Protein AF-A0A7C2D2L5-F1 (afdb_monomer_lite)

Sequence (134 aa):
MIVVDENIARQSVLAGLRWYGGKVVPIKALRPGTVIKDDAIPSLLMAQKHPTFVTTDVSGFWRKVQPHQHFCIVCFPLPDHRLHELPKLLRRLFRAEGFRTKRERMGKVALVTATTVRFYAVHQPSVQELPLAE

Structure (mmCIF, N/CA/C/O backbone):
data_AF-A0A7C2D2L5-F1
#
_entry.id   AF-A0A7C2D2L5-F1
#
loop_
_atom_site.group_PDB
_atom_site.id
_atom_site.type_symbol
_atom_site.label_atom_id
_atom_site.label_alt_id
_atom_site.label_comp_id
_atom_site.label_asym_id
_atom_site.label_entity_id
_atom_site.label_seq_id
_atom_site.pdbx_PDB_ins_code
_atom_site.Cartn_x
_atom_site.Cartn_y
_atom_site.Cartn_z
_atom_site.occupancy
_atom_site.B_iso_or_equiv
_atom_site.auth_seq_id
_atom_site.auth_comp_id
_atom_site.auth_asym_id
_atom_site.auth_atom_id
_atom_site.pdbx_PDB_model_num
ATOM 1 N N . MET A 1 1 ? -5.993 -5.853 -9.529 1.00 95.50 1 MET A N 1
ATOM 2 C CA . MET A 1 1 ? -4.701 -6.524 -9.308 1.00 95.50 1 MET A CA 1
ATOM 3 C C . MET A 1 1 ? -4.038 -5.854 -8.127 1.00 95.50 1 MET A C 1
ATOM 5 O O . MET A 1 1 ? -4.352 -4.693 -7.876 1.00 95.50 1 MET A O 1
ATOM 9 N N . ILE A 1 2 ? -3.170 -6.563 -7.423 1.00 97.69 2 ILE A N 1
ATOM 10 C CA . ILE A 1 2 ? -2.268 -5.969 -6.440 1.00 97.69 2 ILE A CA 1
ATOM 11 C C . ILE A 1 2 ? -0.891 -5.888 -7.092 1.00 97.69 2 ILE A C 1
ATOM 13 O O . ILE A 1 2 ? -0.431 -6.864 -7.686 1.00 97.69 2 ILE A O 1
ATOM 17 N N . VAL A 1 3 ? -0.269 -4.721 -7.007 1.00 96.88 3 VAL A N 1
ATOM 18 C CA . VAL A 1 3 ? 1.120 -4.504 -7.403 1.00 96.88 3 VAL A CA 1
ATOM 19 C C . VAL A 1 3 ? 1.902 -4.299 -6.115 1.00 96.88 3 VAL A C 1
ATOM 21 O O . VAL A 1 3 ? 1.547 -3.420 -5.337 1.00 96.88 3 VAL A O 1
ATOM 24 N N . VAL A 1 4 ? 2.908 -5.122 -5.852 1.00 96.12 4 VAL A N 1
ATOM 25 C CA . VAL A 1 4 ? 3.739 -4.991 -4.651 1.00 96.12 4 VAL A CA 1
ATOM 26 C C . VAL A 1 4 ? 5.058 -4.324 -4.999 1.00 96.12 4 VAL A C 1
ATOM 28 O O . VAL A 1 4 ? 5.664 -4.623 -6.028 1.00 96.12 4 VAL A O 1
ATOM 31 N N . ASP A 1 5 ? 5.490 -3.424 -4.134 1.00 93.38 5 ASP A N 1
ATOM 32 C CA . ASP A 1 5 ? 6.816 -2.829 -4.176 1.00 93.38 5 ASP A CA 1
ATOM 33 C C . ASP A 1 5 ? 7.917 -3.901 -4.058 1.00 93.38 5 ASP A C 1
ATOM 35 O O . ASP A 1 5 ? 7.713 -4.983 -3.495 1.00 93.38 5 ASP A O 1
ATOM 39 N N . GLU A 1 6 ? 9.096 -3.604 -4.593 1.00 86.88 6 GLU A N 1
ATOM 40 C CA . GLU A 1 6 ? 10.268 -4.477 -4.601 1.00 86.88 6 GLU A CA 1
ATOM 41 C C . GLU A 1 6 ? 10.673 -4.886 -3.186 1.00 86.88 6 GLU A C 1
ATOM 43 O O . GLU A 1 6 ? 10.917 -6.066 -2.930 1.00 86.88 6 GLU A O 1
ATOM 48 N N . ASN A 1 7 ? 10.639 -3.933 -2.250 1.00 83.12 7 ASN A N 1
ATOM 49 C CA . ASN A 1 7 ? 11.002 -4.140 -0.846 1.00 83.12 7 ASN A CA 1
ATOM 50 C C . ASN A 1 7 ? 10.071 -5.136 -0.122 1.00 83.12 7 ASN A C 1
ATOM 52 O O . ASN A 1 7 ? 10.435 -5.721 0.901 1.00 83.12 7 ASN A O 1
ATOM 56 N N . ILE A 1 8 ? 8.880 -5.376 -0.682 1.00 88.94 8 ILE A N 1
ATOM 57 C CA . ILE A 1 8 ? 7.826 -6.230 -0.118 1.00 88.94 8 ILE A CA 1
ATOM 58 C C . ILE A 1 8 ? 7.731 -7.579 -0.829 1.00 88.94 8 ILE A C 1
ATOM 60 O O . ILE A 1 8 ? 7.186 -8.527 -0.263 1.00 88.94 8 ILE A O 1
ATOM 64 N N . ALA A 1 9 ? 8.264 -7.701 -2.047 1.00 83.00 9 ALA A N 1
ATOM 65 C CA . ALA A 1 9 ? 8.100 -8.852 -2.937 1.00 83.00 9 ALA A CA 1
ATOM 66 C C . ALA A 1 9 ? 8.834 -10.139 -2.483 1.00 83.00 9 ALA A C 1
ATOM 68 O O . ALA A 1 9 ? 9.281 -10.939 -3.304 1.00 83.00 9 ALA A O 1
ATOM 69 N N . ARG A 1 10 ? 8.945 -10.371 -1.172 1.00 88.00 10 ARG A N 1
ATOM 70 C CA . ARG A 1 10 ? 9.464 -11.591 -0.551 1.00 88.00 10 ARG A CA 1
ATOM 71 C C . ARG A 1 10 ? 8.447 -12.722 -0.692 1.00 88.00 10 ARG A C 1
ATOM 73 O O . ARG A 1 10 ? 7.236 -12.514 -0.580 1.00 88.00 10 ARG A O 1
ATOM 80 N N . GLN A 1 11 ? 8.938 -13.947 -0.862 1.00 86.31 11 GLN A N 1
ATOM 81 C CA . GLN A 1 11 ? 8.093 -15.126 -1.074 1.00 86.31 11 GLN A CA 1
ATOM 82 C C . GLN A 1 11 ? 7.065 -15.344 0.050 1.00 86.31 11 GLN A C 1
ATOM 84 O O . GLN A 1 11 ? 5.927 -15.707 -0.237 1.00 86.31 11 GLN A O 1
ATOM 89 N N . SER A 1 12 ? 7.429 -15.076 1.308 1.00 88.06 12 SER A N 1
ATOM 90 C CA . SER A 1 12 ? 6.528 -15.200 2.463 1.00 88.06 12 SER A CA 1
ATOM 91 C C . SER A 1 12 ? 5.330 -14.248 2.384 1.00 88.06 12 SER A C 1
ATOM 93 O O . SER A 1 12 ? 4.194 -14.661 2.619 1.00 88.06 12 SER A O 1
ATOM 95 N N . VAL A 1 13 ? 5.555 -12.995 1.980 1.00 93.00 13 VAL A N 1
ATOM 96 C CA . VAL A 1 13 ? 4.487 -12.002 1.802 1.00 93.00 13 VAL A CA 1
ATOM 97 C C . VAL A 1 13 ? 3.591 -12.393 0.630 1.00 93.00 13 VAL A C 1
ATOM 99 O O . VAL A 1 13 ? 2.369 -12.424 0.773 1.00 93.00 13 VAL A O 1
ATOM 102 N N . LEU A 1 14 ? 4.183 -12.761 -0.511 1.00 92.94 14 LEU A N 1
ATOM 103 C CA . LEU A 1 14 ? 3.431 -13.201 -1.690 1.00 92.94 14 LEU A CA 1
ATOM 104 C C . LEU A 1 14 ? 2.578 -14.444 -1.401 1.00 92.94 14 LEU A C 1
ATOM 106 O O . LEU A 1 14 ? 1.421 -14.508 -1.817 1.00 92.94 14 LEU A O 1
ATOM 110 N N . ALA A 1 15 ? 3.110 -15.410 -0.648 1.00 92.50 15 ALA A N 1
ATOM 111 C CA . ALA A 1 15 ? 2.361 -16.582 -0.205 1.00 92.50 15 ALA A CA 1
ATOM 112 C C . ALA A 1 15 ? 1.182 -16.194 0.702 1.00 92.50 15 ALA A C 1
ATOM 114 O O . ALA A 1 15 ? 0.075 -16.703 0.521 1.00 92.50 15 ALA A O 1
ATOM 115 N N . GLY A 1 16 ? 1.384 -15.238 1.612 1.00 95.00 16 GLY A N 1
ATOM 116 C CA . GLY A 1 16 ? 0.324 -14.705 2.463 1.00 95.00 16 GLY A CA 1
ATOM 117 C C . GLY A 1 16 ? -0.780 -13.964 1.699 1.00 95.00 16 GLY A C 1
ATOM 118 O O . GLY A 1 16 ? -1.879 -13.826 2.226 1.00 95.00 16 GLY A O 1
ATOM 119 N N . LEU A 1 17 ? -0.535 -13.517 0.461 1.00 96.38 17 LEU A N 1
ATOM 120 C CA . LEU A 1 17 ? -1.512 -12.821 -0.388 1.00 96.38 17 LEU A CA 1
ATOM 121 C C . LEU A 1 17 ? -2.364 -13.754 -1.267 1.00 96.38 17 LEU A C 1
ATOM 123 O O . LEU A 1 17 ? -3.227 -13.271 -1.999 1.00 96.38 17 LEU A O 1
ATOM 127 N N . ARG A 1 18 ? -2.194 -15.082 -1.175 1.00 94.81 18 ARG A N 1
ATOM 128 C CA . ARG A 1 18 ? -2.950 -16.074 -1.974 1.00 94.81 18 ARG A CA 1
ATOM 129 C C . ARG A 1 18 ? -4.467 -16.042 -1.768 1.00 94.81 18 ARG A C 1
ATOM 131 O O . ARG A 1 18 ? -5.202 -16.534 -2.615 1.00 94.81 18 ARG A O 1
ATOM 138 N N . TRP A 1 19 ? -4.948 -15.453 -0.673 1.00 95.94 19 TRP A N 1
ATOM 139 C CA . TRP A 1 19 ? -6.383 -15.242 -0.453 1.00 95.94 19 TRP A CA 1
ATOM 140 C C . TRP A 1 19 ? -7.000 -14.252 -1.454 1.00 95.94 19 TRP A C 1
ATOM 142 O O . TRP A 1 19 ? -8.222 -14.207 -1.596 1.00 95.94 19 TRP A O 1
ATOM 152 N N . TYR A 1 20 ? -6.192 -13.426 -2.125 1.00 96.38 20 TYR A N 1
ATOM 153 C CA . TYR A 1 20 ? -6.681 -12.482 -3.118 1.00 96.38 20 TYR A CA 1
ATOM 154 C C . TYR A 1 20 ? -6.937 -13.203 -4.445 1.00 96.38 20 TYR A C 1
ATOM 156 O O . TYR A 1 20 ? -6.004 -13.574 -5.147 1.00 96.38 20 TYR A O 1
ATOM 164 N N . GLY A 1 21 ? -8.206 -13.337 -4.839 1.00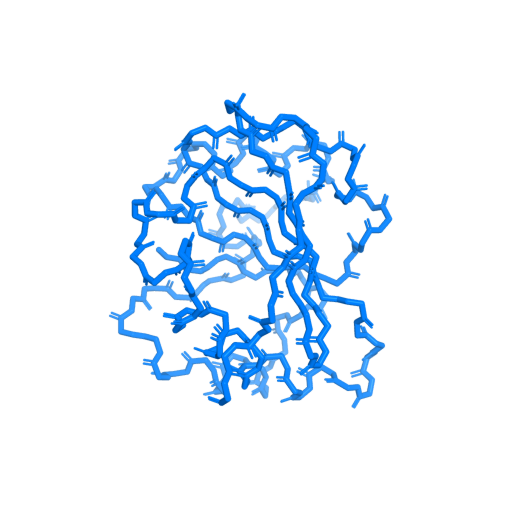 93.25 21 GLY A N 1
ATOM 165 C CA . GLY A 1 21 ? -8.605 -14.010 -6.087 1.00 93.25 21 GLY A CA 1
ATOM 166 C C . GLY A 1 21 ? -8.232 -13.283 -7.391 1.00 93.25 21 GLY A C 1
ATOM 167 O O . GLY A 1 21 ? -8.708 -13.653 -8.458 1.00 93.25 21 GLY A O 1
ATOM 168 N N . GLY A 1 22 ? -7.435 -12.212 -7.333 1.00 93.88 22 GLY A N 1
ATOM 169 C CA . GLY A 1 22 ? -6.933 -11.504 -8.510 1.00 93.88 22 GLY A CA 1
ATOM 170 C C . GLY A 1 22 ? -5.417 -11.620 -8.651 1.00 93.88 22 GLY A C 1
ATOM 171 O O . GLY A 1 22 ? -4.724 -12.135 -7.783 1.00 93.88 22 GLY A O 1
ATOM 172 N N . LYS A 1 23 ? -4.872 -11.068 -9.737 1.00 95.25 23 LYS A N 1
ATOM 173 C CA . LYS A 1 23 ? -3.422 -11.066 -9.972 1.00 95.25 23 LYS A CA 1
ATOM 174 C C . LYS A 1 23 ? -2.676 -10.256 -8.898 1.00 95.25 23 LYS A C 1
ATOM 176 O O . LYS A 1 23 ? -3.049 -9.102 -8.657 1.00 95.25 23 LYS A O 1
ATOM 181 N N . VAL A 1 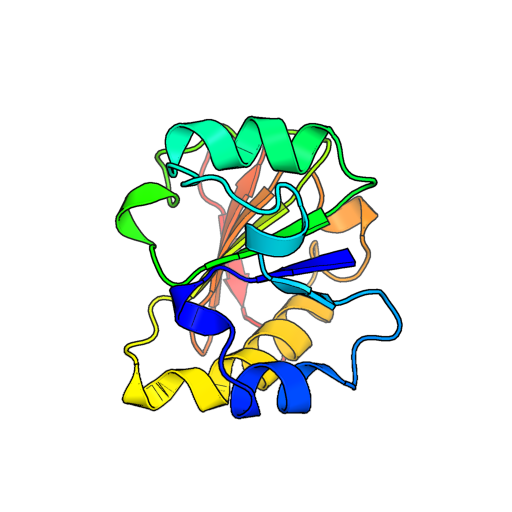24 ? -1.624 -10.839 -8.323 1.00 96.25 24 V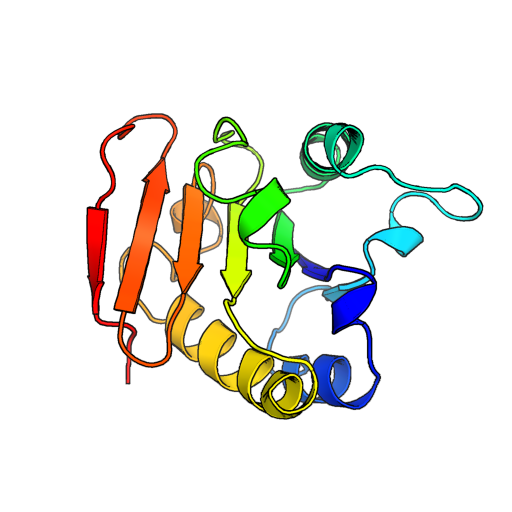AL A N 1
ATOM 182 C CA . VAL A 1 24 ? -0.625 -10.184 -7.460 1.00 96.25 24 VAL A CA 1
ATOM 183 C C . VAL A 1 24 ? 0.718 -10.239 -8.188 1.00 96.25 24 VAL A C 1
ATOM 185 O O . VAL A 1 24 ? 1.134 -11.321 -8.595 1.00 96.25 24 VAL A O 1
ATOM 188 N N . VAL A 1 25 ? 1.368 -9.097 -8.408 1.00 94.19 25 VAL A N 1
ATOM 189 C CA . VAL A 1 25 ? 2.651 -9.012 -9.133 1.00 94.19 25 VAL A CA 1
ATOM 190 C C . VAL A 1 25 ? 3.612 -8.043 -8.456 1.00 94.19 25 VAL A C 1
ATOM 192 O O . VAL A 1 25 ? 3.150 -7.040 -7.917 1.00 94.19 25 VAL A O 1
ATOM 195 N N . PRO A 1 26 ? 4.931 -8.281 -8.511 1.00 93.88 26 PRO A N 1
ATOM 196 C CA . PRO A 1 26 ? 5.908 -7.260 -8.153 1.00 93.88 26 PRO A CA 1
ATOM 197 C C . PRO A 1 26 ? 5.909 -6.119 -9.178 1.00 93.88 26 PRO A C 1
ATOM 199 O O . PRO A 1 26 ? 5.655 -6.347 -10.362 1.00 93.88 26 PRO A O 1
ATOM 202 N N . ILE A 1 27 ? 6.242 -4.903 -8.746 1.00 92.75 27 ILE A N 1
ATOM 203 C CA . ILE A 1 27 ? 6.307 -3.709 -9.604 1.00 92.75 27 ILE A CA 1
ATOM 204 C C . ILE A 1 27 ? 7.270 -3.897 -10.788 1.00 92.75 27 ILE A C 1
ATOM 206 O O . ILE A 1 27 ? 6.924 -3.535 -11.912 1.00 92.75 27 ILE A O 1
ATOM 210 N N . LYS A 1 28 ? 8.399 -4.600 -10.593 1.00 90.81 28 LYS A N 1
ATOM 211 C CA . LYS A 1 28 ? 9.340 -4.982 -11.670 1.00 90.81 28 LYS A CA 1
ATOM 212 C C . LYS A 1 28 ? 8.687 -5.748 -12.818 1.00 90.81 28 LYS A C 1
ATOM 214 O O . LYS A 1 28 ? 9.126 -5.632 -13.957 1.00 90.81 28 LYS A O 1
ATOM 219 N N . ALA A 1 29 ? 7.636 -6.524 -12.546 1.00 90.50 29 ALA A N 1
ATOM 220 C CA . ALA A 1 29 ? 6.946 -7.281 -13.588 1.00 90.50 29 ALA A CA 1
ATOM 221 C C . ALA A 1 29 ? 6.125 -6.385 -14.530 1.00 90.50 29 ALA A C 1
ATOM 223 O O . ALA A 1 29 ? 5.724 -6.850 -15.593 1.00 90.50 29 ALA A O 1
ATOM 224 N N . LEU A 1 30 ? 5.867 -5.121 -14.163 1.00 89.69 30 LEU A N 1
ATOM 225 C CA . LEU A 1 30 ? 5.192 -4.160 -15.041 1.00 89.69 30 LEU A CA 1
ATOM 226 C C . LEU A 1 30 ? 6.138 -3.543 -16.077 1.00 89.69 30 LEU A C 1
ATOM 228 O O . LEU A 1 30 ? 5.674 -3.086 -17.118 1.00 89.69 30 LEU A O 1
ATOM 232 N N . ARG A 1 31 ? 7.451 -3.533 -15.810 1.00 85.75 31 ARG A N 1
ATOM 233 C CA . ARG A 1 31 ? 8.473 -3.043 -16.742 1.00 85.75 31 ARG A CA 1
ATOM 234 C C . ARG A 1 31 ? 9.790 -3.823 -16.576 1.00 85.75 31 ARG A C 1
ATOM 236 O O . ARG A 1 31 ? 10.735 -3.318 -15.962 1.00 85.75 31 ARG A O 1
ATOM 243 N N . PRO A 1 32 ? 9.857 -5.061 -17.101 1.00 82.50 32 PRO A N 1
ATOM 244 C CA . PRO A 1 32 ? 11.027 -5.922 -16.955 1.00 82.50 32 PRO A CA 1
ATOM 245 C C . PRO A 1 32 ? 12.311 -5.271 -17.488 1.00 82.50 32 PRO A C 1
ATOM 247 O O . PRO A 1 32 ? 12.278 -4.558 -18.488 1.00 82.50 32 PRO A O 1
ATOM 250 N N . GLY A 1 33 ? 13.444 -5.533 -16.829 1.00 76.31 33 GLY A N 1
ATOM 251 C CA . GLY A 1 33 ? 14.765 -5.091 -17.296 1.00 76.31 33 GLY A CA 1
ATOM 252 C C . GLY A 1 33 ? 15.060 -3.597 -17.125 1.00 76.31 33 GLY A C 1
ATOM 253 O O . GLY A 1 33 ? 16.001 -3.097 -17.732 1.00 76.31 33 GLY A O 1
ATOM 254 N N . THR A 1 34 ? 14.282 -2.874 -16.313 1.00 80.19 34 THR A N 1
ATOM 255 C CA . THR A 1 34 ? 14.502 -1.442 -16.054 1.00 80.19 34 THR A CA 1
ATOM 256 C C . THR A 1 34 ? 14.496 -1.121 -14.565 1.00 80.19 34 THR A C 1
ATOM 258 O O . THR A 1 34 ? 13.831 -1.798 -13.782 1.00 80.19 34 THR A O 1
ATOM 261 N N . VAL A 1 35 ? 15.226 -0.071 -14.180 1.00 80.19 35 VAL A N 1
ATOM 262 C CA . VAL A 1 35 ? 15.106 0.536 -12.850 1.00 80.19 35 VAL A CA 1
ATOM 263 C C . VAL A 1 35 ? 13.865 1.424 -12.850 1.00 80.19 35 VAL A C 1
ATOM 265 O O . VAL A 1 35 ? 13.759 2.352 -13.656 1.00 80.19 35 VAL A O 1
ATOM 268 N N . ILE A 1 36 ? 12.922 1.129 -11.959 1.00 81.75 36 ILE A N 1
ATOM 269 C CA . ILE A 1 36 ? 11.713 1.926 -11.763 1.00 81.75 36 ILE A CA 1
ATOM 270 C C . ILE A 1 36 ? 11.984 2.861 -10.589 1.00 81.75 36 ILE A C 1
ATOM 272 O O . ILE A 1 36 ? 12.160 2.409 -9.465 1.00 81.75 36 ILE A O 1
ATOM 276 N N . LYS A 1 37 ? 12.054 4.162 -10.866 1.00 84.00 37 LYS A N 1
ATOM 277 C CA . LYS A 1 37 ? 12.099 5.193 -9.828 1.00 84.00 37 LYS A CA 1
ATOM 278 C C . LYS A 1 37 ? 10.687 5.469 -9.306 1.00 84.00 37 LYS A C 1
ATOM 280 O O . LYS A 1 37 ? 9.712 5.276 -10.038 1.00 84.00 37 LYS A O 1
ATOM 285 N N . ASP A 1 38 ? 10.583 5.956 -8.073 1.00 82.06 38 ASP A N 1
ATOM 286 C CA . ASP A 1 38 ? 9.290 6.179 -7.412 1.00 82.06 38 ASP A CA 1
ATOM 287 C C . ASP A 1 38 ? 8.399 7.190 -8.146 1.00 82.06 38 ASP A C 1
ATOM 289 O O . ASP A 1 38 ? 7.183 7.014 -8.225 1.00 82.06 38 ASP A O 1
ATOM 293 N N . ASP A 1 39 ? 9.000 8.205 -8.768 1.00 84.44 39 ASP A N 1
ATOM 294 C CA . ASP A 1 39 ? 8.313 9.211 -9.587 1.00 84.44 39 ASP A CA 1
ATOM 295 C C . ASP A 1 39 ? 7.635 8.616 -10.836 1.00 84.44 39 ASP A C 1
ATOM 297 O O . ASP A 1 39 ? 6.613 9.128 -11.298 1.00 84.44 39 ASP A O 1
ATOM 301 N N . ALA A 1 40 ? 8.147 7.498 -11.357 1.00 88.38 40 ALA A N 1
ATOM 302 C CA . ALA A 1 40 ? 7.579 6.791 -12.500 1.00 88.38 40 ALA A CA 1
ATOM 303 C C . ALA A 1 40 ? 6.450 5.816 -12.117 1.00 88.38 40 ALA A C 1
ATOM 305 O O . ALA A 1 40 ? 5.691 5.382 -12.993 1.00 88.38 40 ALA A O 1
ATOM 306 N N . ILE A 1 41 ? 6.314 5.462 -10.833 1.00 92.31 41 ILE A N 1
ATOM 307 C CA . ILE A 1 41 ? 5.331 4.474 -10.366 1.00 92.31 41 ILE A CA 1
ATOM 308 C C . ILE A 1 41 ? 3.890 4.894 -10.698 1.00 92.31 41 ILE A C 1
ATOM 310 O O . ILE A 1 41 ? 3.185 4.076 -11.296 1.00 92.31 41 ILE A O 1
ATOM 314 N N . PRO A 1 42 ? 3.425 6.130 -10.418 1.00 93.38 42 PRO A N 1
ATOM 315 C CA . PRO A 1 42 ? 2.072 6.555 -10.783 1.00 93.38 42 PRO A CA 1
ATOM 316 C C . PRO A 1 42 ? 1.741 6.322 -12.264 1.00 93.38 42 PRO A C 1
ATOM 318 O O . PRO A 1 42 ? 0.700 5.743 -12.578 1.00 93.38 42 PRO A O 1
ATOM 321 N N . SER A 1 43 ? 2.653 6.675 -13.173 1.00 92.38 43 SER A N 1
ATOM 322 C CA . SER A 1 43 ? 2.480 6.476 -14.618 1.00 92.38 43 SER A CA 1
ATOM 323 C C . SER A 1 43 ? 2.367 5.004 -15.006 1.00 92.38 43 SER A C 1
ATOM 325 O O . SER A 1 43 ? 1.502 4.638 -15.802 1.00 92.38 43 SER A O 1
ATOM 327 N N . LEU A 1 44 ? 3.175 4.132 -14.397 1.00 93.94 44 LEU A N 1
ATOM 328 C CA . LEU A 1 44 ? 3.076 2.686 -14.614 1.00 93.94 44 LEU A CA 1
ATOM 329 C C . LEU A 1 44 ? 1.744 2.119 -14.118 1.00 93.94 44 LEU A C 1
ATOM 331 O O . LEU A 1 44 ? 1.158 1.261 -14.780 1.00 93.94 44 LEU A O 1
ATOM 335 N N . LEU A 1 45 ? 1.250 2.601 -12.976 1.00 95.81 45 LEU A N 1
ATOM 336 C CA . LEU A 1 45 ? -0.031 2.177 -12.416 1.00 95.81 45 LEU A CA 1
ATOM 337 C C . LEU A 1 45 ? -1.213 2.625 -13.284 1.00 95.81 45 LEU A C 1
ATOM 339 O O . LEU A 1 45 ? -2.156 1.852 -13.448 1.00 95.81 45 LEU A O 1
ATOM 343 N N . MET A 1 46 ? -1.162 3.822 -13.878 1.00 95.19 46 MET A N 1
ATOM 344 C CA . MET A 1 46 ? -2.209 4.311 -14.789 1.00 95.19 46 MET A CA 1
ATOM 345 C C . MET A 1 46 ? -2.388 3.431 -16.031 1.00 95.19 46 MET A C 1
ATOM 347 O O . MET A 1 46 ? -3.504 3.325 -16.536 1.00 95.19 46 MET A O 1
ATOM 351 N N . ALA A 1 47 ? -1.319 2.778 -16.494 1.00 94.06 47 ALA A N 1
ATOM 352 C CA . ALA A 1 47 ? -1.365 1.844 -17.618 1.00 94.06 47 ALA A CA 1
ATOM 353 C C . ALA A 1 47 ? -2.012 0.488 -17.265 1.00 94.06 47 ALA A C 1
ATOM 355 O O . ALA A 1 47 ? -2.249 -0.334 -18.149 1.00 94.06 47 ALA A O 1
ATOM 356 N N . GLN A 1 48 ? -2.296 0.226 -15.984 1.00 94.94 48 GLN A N 1
ATOM 357 C CA . GLN A 1 48 ? -2.915 -1.018 -15.530 1.00 94.94 48 GLN A CA 1
ATOM 358 C C . GLN A 1 48 ? -4.410 -0.842 -15.244 1.00 94.94 48 GLN A C 1
ATOM 360 O O . GLN A 1 48 ? -4.885 0.217 -14.839 1.00 94.94 48 GLN A O 1
ATOM 365 N N . LYS A 1 49 ? -5.176 -1.933 -15.358 1.00 93.19 49 LYS A N 1
ATOM 366 C CA . LYS A 1 49 ? -6.617 -1.922 -15.066 1.00 93.19 49 LYS A CA 1
ATOM 367 C C . LYS A 1 49 ? -6.886 -1.937 -13.555 1.00 93.19 49 LYS A C 1
ATOM 369 O O . LYS A 1 49 ? -7.011 -3.008 -12.946 1.00 93.19 49 LYS A O 1
ATOM 374 N N . HIS A 1 50 ? -7.028 -0.747 -12.971 1.00 95.19 50 HIS A N 1
ATOM 375 C CA . HIS A 1 50 ? -7.405 -0.524 -11.570 1.00 95.19 50 HIS A CA 1
ATOM 376 C C . HIS A 1 50 ? -6.491 -1.246 -10.555 1.00 95.19 50 HIS A C 1
ATOM 378 O O . HIS A 1 50 ? -6.965 -2.121 -9.805 1.00 95.19 50 HIS A O 1
ATOM 384 N N . PRO A 1 51 ? -5.168 -0.981 -10.551 1.00 97.75 51 PRO A N 1
ATOM 385 C CA . PRO A 1 51 ? -4.260 -1.599 -9.598 1.00 97.75 51 PRO A CA 1
ATOM 386 C C . PRO A 1 51 ? -4.405 -0.995 -8.196 1.00 97.75 51 PRO A C 1
ATOM 388 O O . PRO A 1 51 ? -4.686 0.188 -8.016 1.00 97.75 51 PRO A O 1
ATOM 391 N N . THR A 1 52 ? -4.152 -1.826 -7.189 1.00 98.50 52 THR A N 1
ATOM 392 C CA . THR A 1 52 ? -3.793 -1.369 -5.844 1.00 98.50 52 THR A CA 1
ATOM 393 C C . THR A 1 52 ? -2.295 -1.601 -5.675 1.00 98.50 52 THR A C 1
ATOM 395 O O . THR A 1 52 ? -1.865 -2.754 -5.656 1.00 98.50 52 THR A O 1
ATOM 398 N N . PHE A 1 53 ? -1.512 -0.528 -5.609 1.00 98.06 53 PHE A N 1
ATOM 399 C CA . PHE A 1 53 ? -0.088 -0.571 -5.302 1.00 98.06 53 PHE A CA 1
ATOM 400 C C . PHE A 1 53 ? 0.120 -0.621 -3.792 1.00 98.06 53 PHE A C 1
ATOM 402 O O . PHE A 1 53 ? -0.560 0.088 -3.052 1.00 98.06 53 PHE A O 1
ATOM 409 N N . VAL A 1 54 ? 1.029 -1.476 -3.342 1.00 98.06 54 VAL A N 1
ATOM 410 C CA . VAL A 1 54 ? 1.320 -1.706 -1.930 1.00 98.06 54 VAL A CA 1
ATOM 411 C C . VAL A 1 54 ? 2.807 -1.488 -1.693 1.00 98.06 54 VAL A C 1
ATOM 413 O O . VAL A 1 54 ? 3.617 -2.163 -2.325 1.00 98.06 54 VAL A O 1
ATOM 416 N N . THR A 1 55 ? 3.145 -0.584 -0.774 1.00 97.06 55 THR A N 1
ATOM 417 C CA . THR A 1 55 ? 4.523 -0.188 -0.441 1.00 97.06 55 THR A CA 1
ATOM 418 C C . THR A 1 55 ? 4.709 0.007 1.070 1.00 97.06 55 THR A C 1
ATOM 420 O O . THR A 1 55 ? 3.740 0.195 1.811 1.00 97.06 55 THR A O 1
ATOM 423 N N . THR A 1 56 ? 5.957 -0.067 1.532 1.00 96.69 56 THR A N 1
ATOM 424 C CA . THR A 1 56 ? 6.386 0.323 2.87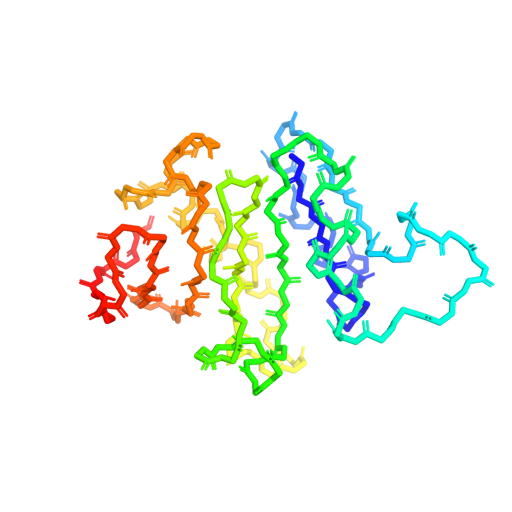7 1.00 96.69 56 THR A CA 1
ATOM 425 C C . THR A 1 56 ? 7.112 1.662 2.879 1.00 96.69 56 THR A C 1
ATOM 427 O O . THR A 1 56 ? 7.359 2.212 3.952 1.00 96.69 56 THR A O 1
ATOM 430 N N . ASP A 1 57 ? 7.390 2.241 1.705 1.00 95.25 57 ASP A N 1
ATOM 431 C CA . ASP A 1 57 ? 7.919 3.593 1.594 1.00 95.25 57 ASP A CA 1
ATOM 432 C C . ASP A 1 57 ? 6.807 4.622 1.827 1.00 95.25 57 ASP A C 1
ATOM 434 O O . ASP A 1 57 ? 6.212 5.222 0.932 1.00 95.25 57 ASP A O 1
ATOM 438 N N . VAL A 1 58 ? 6.505 4.835 3.102 1.00 96.50 58 VAL A N 1
ATOM 439 C CA . VAL A 1 58 ? 5.578 5.885 3.523 1.00 96.50 58 VAL A CA 1
ATOM 440 C C . VAL A 1 58 ? 6.108 7.253 3.098 1.00 96.50 58 VAL A C 1
ATOM 442 O O . VAL A 1 58 ? 5.325 8.115 2.708 1.00 96.50 58 VAL A O 1
ATOM 445 N N . SER A 1 59 ? 7.425 7.452 3.154 1.00 94.88 59 SER A N 1
ATOM 446 C CA . SER A 1 59 ? 8.045 8.754 2.951 1.00 94.88 59 SER A CA 1
ATOM 447 C C . SER A 1 59 ? 7.976 9.219 1.502 1.00 94.88 59 SER A C 1
ATOM 449 O O . SER A 1 59 ? 7.807 10.415 1.287 1.00 94.88 59 SER A O 1
ATOM 451 N N . GLY A 1 60 ? 8.083 8.324 0.519 1.00 94.06 60 GLY A N 1
ATOM 452 C CA . GLY A 1 60 ? 7.984 8.646 -0.905 1.00 94.06 60 GLY A CA 1
ATOM 453 C C . GLY A 1 60 ? 6.551 8.846 -1.390 1.00 94.06 60 GLY A C 1
ATOM 454 O O . GLY A 1 60 ? 6.325 9.623 -2.315 1.00 94.06 60 GLY A O 1
ATOM 455 N N . PHE A 1 61 ? 5.567 8.226 -0.729 1.00 95.81 61 PHE A N 1
ATOM 456 C CA . PHE A 1 61 ? 4.196 8.166 -1.244 1.00 95.81 61 PHE A CA 1
ATOM 457 C C . PHE A 1 61 ? 3.167 8.958 -0.432 1.00 95.81 61 PHE A C 1
ATOM 459 O O . PHE A 1 61 ? 2.350 9.688 -1.006 1.00 95.81 61 PHE A O 1
ATOM 466 N N . TRP A 1 62 ? 3.178 8.842 0.898 1.00 97.62 62 TRP A N 1
ATOM 467 C CA . TRP A 1 62 ? 2.147 9.437 1.748 1.00 97.62 62 TRP A CA 1
ATOM 468 C C . TRP A 1 62 ? 2.249 10.966 1.751 1.00 97.62 62 TRP A C 1
ATOM 470 O O . TRP A 1 62 ? 3.264 11.532 2.148 1.00 97.62 62 TRP A O 1
ATOM 480 N N . ARG A 1 63 ? 1.174 11.640 1.320 1.00 96.06 63 ARG A N 1
ATOM 481 C CA . ARG A 1 63 ? 1.078 13.108 1.160 1.00 96.06 63 ARG A CA 1
ATOM 482 C C . ARG A 1 63 ? 2.057 13.707 0.142 1.00 96.06 63 ARG A C 1
ATOM 484 O O . ARG A 1 63 ? 2.195 14.925 0.098 1.00 96.06 63 ARG A O 1
ATOM 491 N N . LYS A 1 64 ? 2.700 12.878 -0.684 1.00 94.56 64 LYS A N 1
ATOM 492 C CA . LYS A 1 64 ? 3.568 13.316 -1.789 1.00 94.56 64 LYS A CA 1
ATOM 493 C C . LYS A 1 64 ? 2.968 13.026 -3.155 1.00 94.56 64 LYS A C 1
ATOM 495 O O . LYS A 1 64 ? 3.104 13.832 -4.068 1.00 94.56 64 LYS A O 1
ATOM 500 N N . VAL A 1 65 ? 2.277 11.896 -3.291 1.00 93.38 65 VAL A N 1
ATOM 501 C CA . VAL A 1 65 ? 1.657 11.506 -4.559 1.00 93.38 65 VAL A CA 1
ATOM 502 C C . VAL A 1 65 ? 0.253 12.086 -4.660 1.00 93.38 65 VAL A C 1
ATOM 504 O O . VAL A 1 65 ? -0.557 11.938 -3.739 1.00 93.38 65 VAL A O 1
ATOM 507 N N . GLN A 1 66 ? -0.041 12.712 -5.800 1.00 94.81 66 GLN A N 1
ATOM 508 C CA . GLN A 1 66 ? -1.391 13.140 -6.148 1.00 94.81 66 GLN A CA 1
ATOM 509 C C . GLN A 1 66 ? -2.272 11.900 -6.390 1.00 94.81 66 GLN A C 1
ATOM 511 O O . GLN A 1 66 ? -1.881 11.008 -7.150 1.00 94.81 66 GLN A O 1
ATOM 516 N N . PRO A 1 67 ? -3.450 11.796 -5.750 1.00 96.81 67 PRO A N 1
ATOM 517 C CA . PRO A 1 67 ? -4.334 10.660 -5.965 1.00 96.81 67 PRO A CA 1
ATOM 518 C C . PRO A 1 67 ? -4.868 10.678 -7.404 1.00 96.81 67 PRO A C 1
ATOM 520 O O . PRO A 1 67 ? -5.100 11.743 -7.972 1.00 96.81 67 PRO A O 1
ATOM 523 N N . HIS A 1 68 ? -5.113 9.501 -7.984 1.00 97.44 68 HIS A N 1
ATOM 524 C CA . HIS A 1 68 ? -5.623 9.386 -9.351 1.00 97.44 68 HIS A CA 1
ATOM 525 C C . HIS A 1 68 ? -6.685 8.292 -9.470 1.00 97.44 68 HIS A C 1
ATOM 527 O O . HIS A 1 68 ? -6.531 7.202 -8.921 1.00 97.44 68 HIS A O 1
ATOM 533 N N . GLN A 1 69 ? -7.753 8.550 -10.230 1.00 96.75 69 GLN A N 1
ATOM 534 C CA . GLN A 1 69 ? -8.932 7.673 -10.322 1.00 96.75 69 GLN A CA 1
ATOM 535 C C . GLN A 1 69 ? -8.636 6.274 -10.887 1.00 96.75 69 GLN A C 1
ATOM 537 O O . GLN A 1 69 ? -9.454 5.372 -10.755 1.00 96.75 69 GLN A O 1
ATOM 542 N N . HIS A 1 70 ? -7.484 6.070 -11.526 1.00 96.50 70 HIS A N 1
ATOM 543 C CA . HIS A 1 70 ? -7.130 4.776 -12.114 1.00 96.50 70 HIS A CA 1
ATOM 544 C C . HIS A 1 70 ? -6.441 3.818 -11.149 1.00 96.50 70 HIS A C 1
ATOM 546 O O . HIS A 1 70 ? -6.381 2.634 -11.457 1.00 96.50 70 HIS A O 1
ATOM 552 N N . PHE A 1 71 ? -5.919 4.278 -10.012 1.00 98.12 71 PHE A N 1
ATOM 553 C CA . PHE A 1 71 ? -5.187 3.411 -9.091 1.00 98.12 71 PHE A CA 1
ATOM 554 C C . PHE A 1 71 ? -5.470 3.741 -7.627 1.00 98.12 71 PHE A C 1
ATOM 556 O O . PHE A 1 71 ? -6.079 4.751 -7.282 1.00 98.12 71 PHE A O 1
ATOM 563 N N . CYS A 1 72 ? -5.018 2.853 -6.751 1.00 98.50 72 CYS A N 1
ATOM 564 C CA . CYS A 1 72 ? -4.963 3.070 -5.314 1.00 98.50 72 CYS A CA 1
ATOM 565 C C . CYS A 1 72 ? -3.540 2.805 -4.829 1.00 98.50 72 CYS A C 1
ATOM 567 O O . CYS A 1 72 ? -2.925 1.843 -5.285 1.00 98.50 72 CYS A O 1
ATOM 569 N N . ILE A 1 73 ? -3.039 3.622 -3.906 1.00 98.50 73 ILE A N 1
ATOM 570 C CA . ILE A 1 73 ? -1.751 3.405 -3.238 1.00 98.50 73 ILE A CA 1
ATOM 571 C C . ILE A 1 73 ? -2.017 3.111 -1.768 1.00 98.50 73 ILE A C 1
ATOM 573 O O . ILE A 1 73 ? -2.787 3.818 -1.121 1.00 98.50 73 ILE A O 1
ATOM 577 N N . VAL A 1 74 ? -1.388 2.064 -1.245 1.00 98.62 74 VAL A N 1
ATOM 578 C CA . VAL A 1 74 ? -1.492 1.649 0.152 1.00 98.62 74 VAL A CA 1
ATOM 579 C C . VAL A 1 74 ? -0.091 1.567 0.743 1.00 98.62 74 VAL A C 1
ATOM 581 O O . VAL A 1 74 ? 0.710 0.717 0.356 1.00 98.62 74 VAL A O 1
ATOM 584 N N . CYS A 1 75 ? 0.179 2.444 1.699 1.00 98.50 75 CYS A N 1
ATOM 585 C CA . CYS A 1 75 ? 1.418 2.520 2.447 1.00 98.50 75 CYS A CA 1
ATOM 586 C C . CYS A 1 75 ? 1.256 1.806 3.794 1.00 98.50 75 CYS A C 1
ATOM 588 O O . CYS A 1 75 ? 0.326 2.094 4.551 1.00 98.50 75 CYS A O 1
ATOM 590 N N . PHE A 1 76 ? 2.191 0.919 4.119 1.00 97.94 76 PHE A N 1
ATOM 591 C CA . PHE A 1 76 ? 2.285 0.257 5.417 1.00 97.94 76 PHE A CA 1
ATOM 592 C C . PHE A 1 76 ? 3.559 0.729 6.138 1.00 97.94 76 PHE A C 1
ATOM 594 O O . PHE A 1 76 ? 4.648 0.465 5.638 1.00 97.94 76 PHE A O 1
ATOM 601 N N . PRO A 1 77 ? 3.481 1.381 7.313 1.00 97.00 77 PRO A N 1
ATOM 602 C CA . PRO A 1 77 ? 4.645 1.805 8.092 1.00 97.00 77 PRO A CA 1
ATOM 603 C C . PRO A 1 77 ? 5.245 0.607 8.850 1.00 97.00 77 PRO A C 1
ATOM 605 O O . PRO A 1 77 ? 5.344 0.613 10.077 1.00 97.00 77 PRO A O 1
ATOM 608 N N . LEU A 1 78 ? 5.562 -0.469 8.131 1.00 95.56 78 LEU A N 1
ATOM 609 C CA . LEU A 1 78 ? 6.090 -1.700 8.701 1.00 95.56 78 LEU A CA 1
ATOM 610 C C . LEU A 1 78 ? 7.597 -1.779 8.454 1.00 95.56 78 LEU A C 1
ATOM 612 O O . LEU A 1 78 ? 8.019 -1.686 7.301 1.00 95.56 78 LEU A O 1
ATOM 616 N N . PRO A 1 79 ? 8.407 -2.011 9.498 1.00 93.75 79 PRO A N 1
ATOM 617 C CA . PRO A 1 79 ? 9.793 -2.403 9.303 1.00 93.75 79 PRO A CA 1
ATOM 618 C C . PRO A 1 79 ? 9.873 -3.823 8.725 1.00 93.75 79 PRO A C 1
ATOM 620 O O . PRO A 1 79 ? 8.948 -4.627 8.872 1.00 93.75 79 PRO A O 1
ATOM 623 N N . ASP A 1 80 ? 11.026 -4.163 8.153 1.00 90.94 80 ASP A N 1
ATOM 624 C CA . ASP A 1 80 ? 11.299 -5.453 7.507 1.00 90.94 80 ASP A CA 1
ATOM 625 C C . ASP A 1 80 ? 10.878 -6.682 8.323 1.00 90.94 80 ASP A C 1
ATOM 627 O O . ASP A 1 80 ? 10.260 -7.606 7.790 1.00 90.94 80 ASP A O 1
ATOM 631 N N . HIS A 1 81 ? 11.169 -6.693 9.628 1.00 91.88 81 HIS A N 1
ATOM 632 C CA . HIS A 1 81 ? 10.846 -7.819 10.508 1.00 91.88 81 HIS A CA 1
ATOM 633 C C . HIS A 1 81 ? 9.330 -8.020 10.704 1.00 91.88 81 HIS A C 1
ATOM 635 O O . HIS A 1 81 ? 8.897 -9.120 11.045 1.00 91.88 81 HIS A O 1
ATOM 641 N N . ARG A 1 82 ? 8.504 -6.999 10.428 1.00 95.00 82 ARG A N 1
ATOM 642 C CA . ARG A 1 82 ? 7.032 -7.045 10.519 1.00 95.00 82 ARG A CA 1
ATOM 643 C C . ARG A 1 82 ? 6.327 -7.204 9.174 1.00 95.00 82 ARG A C 1
ATOM 645 O O . ARG A 1 82 ? 5.102 -7.267 9.137 1.00 95.00 82 ARG A O 1
ATOM 652 N N . LEU A 1 83 ? 7.056 -7.332 8.061 1.00 94.25 83 LEU A N 1
ATOM 653 C CA . LEU A 1 83 ? 6.445 -7.501 6.731 1.00 94.25 83 LEU A CA 1
ATOM 654 C C . LEU A 1 83 ? 5.509 -8.716 6.635 1.00 94.25 83 LEU A C 1
ATOM 656 O O . LEU A 1 83 ? 4.577 -8.715 5.833 1.00 94.25 83 LEU A O 1
ATOM 660 N N . HIS A 1 84 ? 5.710 -9.733 7.474 1.00 93.62 84 HIS A N 1
ATOM 661 C CA . HIS A 1 84 ? 4.832 -10.899 7.566 1.00 93.62 84 HIS A CA 1
ATOM 662 C C . HIS A 1 84 ? 3.383 -10.551 7.972 1.00 93.62 84 HIS A C 1
ATOM 664 O O . HIS A 1 84 ? 2.466 -11.320 7.688 1.00 93.62 84 HIS A O 1
ATOM 670 N N . GLU A 1 85 ? 3.145 -9.388 8.588 1.00 95.69 85 GLU A N 1
ATOM 671 C CA . GLU A 1 85 ? 1.809 -8.912 8.968 1.00 95.69 85 GLU A CA 1
ATOM 672 C C . GLU A 1 85 ? 1.035 -8.294 7.798 1.00 95.69 85 GLU A C 1
ATOM 674 O O . GLU A 1 85 ? -0.200 -8.251 7.818 1.00 95.69 85 GLU A O 1
ATOM 679 N N . LEU A 1 86 ? 1.742 -7.830 6.762 1.00 96.75 86 LEU A N 1
ATOM 680 C CA . LEU A 1 86 ? 1.162 -7.084 5.648 1.00 96.75 86 LEU A CA 1
ATOM 681 C C . LEU A 1 86 ? -0.015 -7.812 4.984 1.00 96.75 86 LEU A C 1
ATOM 683 O O . LEU A 1 86 ? -1.053 -7.173 4.790 1.00 96.75 86 LEU A O 1
ATOM 687 N N . PRO A 1 87 ? 0.050 -9.124 4.674 1.00 97.62 87 PRO A N 1
ATOM 688 C CA . PRO A 1 87 ? -1.083 -9.808 4.061 1.00 97.62 87 PRO A CA 1
ATOM 689 C C . PRO A 1 87 ? -2.348 -9.794 4.924 1.00 97.62 87 PRO A C 1
ATOM 691 O O . PRO A 1 87 ? -3.450 -9.668 4.384 1.00 97.62 87 PRO A O 1
ATOM 694 N N . LYS A 1 88 ? -2.206 -9.882 6.255 1.00 97.50 88 LYS A N 1
ATOM 695 C CA . LYS A 1 88 ? -3.328 -9.796 7.200 1.00 97.50 88 LYS A CA 1
ATOM 696 C C . LYS A 1 88 ? -3.913 -8.385 7.208 1.00 97.50 88 LYS A C 1
ATOM 698 O O . LYS A 1 88 ? -5.128 -8.235 7.092 1.00 97.50 88 LYS A O 1
ATOM 703 N N . LEU A 1 89 ? -3.068 -7.359 7.304 1.00 98.19 89 LEU A N 1
ATOM 704 C CA . LEU A 1 89 ? -3.515 -5.963 7.329 1.00 98.19 89 LEU A CA 1
ATOM 705 C C . LEU A 1 89 ? -4.177 -5.547 6.011 1.00 98.19 89 LEU A C 1
ATOM 707 O O . LEU A 1 89 ? -5.229 -4.914 6.028 1.00 98.19 89 LEU A O 1
ATOM 711 N N . LEU A 1 90 ? -3.638 -5.974 4.867 1.00 98.25 90 LEU A N 1
ATOM 712 C CA . LEU A 1 90 ? -4.246 -5.714 3.563 1.00 98.25 90 LEU A CA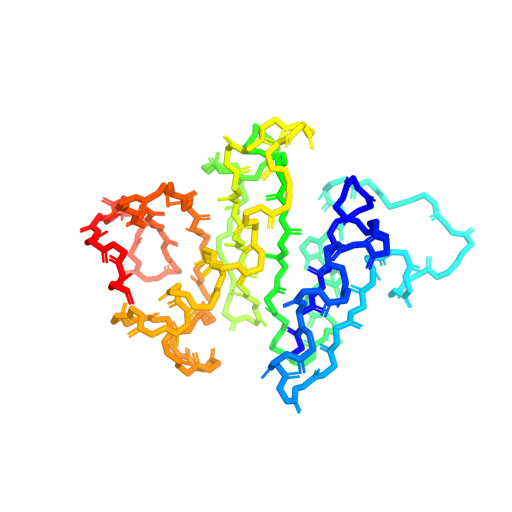 1
ATOM 713 C C . LEU A 1 90 ? -5.606 -6.408 3.413 1.00 98.25 90 LEU A C 1
ATOM 715 O O . LEU A 1 90 ? -6.538 -5.836 2.847 1.00 98.25 90 LEU A O 1
ATOM 719 N N . ARG A 1 91 ? -5.754 -7.623 3.956 1.00 98.06 91 ARG A N 1
ATOM 720 C CA . ARG A 1 91 ? -7.042 -8.328 3.972 1.00 98.06 91 ARG A CA 1
ATOM 721 C C . ARG A 1 91 ? -8.085 -7.584 4.800 1.00 98.06 91 ARG A C 1
ATOM 723 O O . ARG A 1 91 ? -9.231 -7.485 4.369 1.00 98.06 91 ARG A O 1
ATOM 730 N N . ARG A 1 92 ? -7.685 -7.048 5.956 1.00 98.25 92 ARG A N 1
ATOM 731 C CA . ARG A 1 92 ? -8.535 -6.205 6.809 1.00 98.25 92 ARG A CA 1
ATOM 732 C C . ARG A 1 92 ? -8.899 -4.894 6.107 1.00 98.25 92 ARG A C 1
ATOM 734 O O . ARG A 1 92 ? -10.069 -4.529 6.082 1.00 98.25 92 ARG A O 1
ATOM 741 N N . LEU A 1 93 ? -7.953 -4.254 5.412 1.00 98.56 93 LEU A N 1
ATOM 742 C CA . LEU A 1 93 ? -8.236 -3.068 4.595 1.00 98.56 93 LEU A CA 1
ATOM 743 C C . LEU A 1 93 ? -9.312 -3.365 3.545 1.00 98.56 93 LEU A C 1
ATOM 745 O O . LEU A 1 93 ? -10.247 -2.593 3.390 1.00 98.56 93 LEU A O 1
ATOM 749 N N . PHE A 1 94 ? -9.237 -4.506 2.859 1.00 97.88 94 PHE A N 1
ATOM 750 C CA . PHE A 1 94 ? -10.225 -4.884 1.839 1.00 97.88 94 PHE A CA 1
ATOM 751 C C . PHE A 1 94 ? -11.592 -5.292 2.421 1.00 97.88 94 PHE A C 1
ATOM 753 O O . PHE A 1 94 ? -12.487 -5.674 1.670 1.00 97.88 94 PHE A O 1
ATOM 760 N N . ARG A 1 95 ? -11.777 -5.205 3.741 1.00 97.12 95 ARG A N 1
ATOM 761 C CA . ARG A 1 95 ? -13.075 -5.312 4.427 1.00 97.12 95 ARG A CA 1
ATOM 762 C C . ARG A 1 95 ? -13.546 -3.970 4.996 1.00 97.12 95 ARG A C 1
ATOM 764 O O . ARG A 1 95 ? -14.745 -3.805 5.232 1.00 97.12 95 ARG A O 1
ATOM 771 N N . ALA A 1 96 ? -12.627 -3.021 5.184 1.00 96.62 96 ALA A N 1
ATOM 772 C CA . ALA A 1 96 ? -12.926 -1.688 5.681 1.00 96.62 96 ALA A CA 1
ATOM 773 C C . ALA A 1 96 ? -13.803 -0.912 4.692 1.00 96.62 96 ALA A C 1
ATOM 775 O O . ALA A 1 96 ? -13.687 -1.056 3.470 1.00 96.62 96 ALA A O 1
ATOM 776 N N . GLU A 1 97 ? -14.699 -0.092 5.233 1.00 93.50 97 GLU A N 1
ATOM 777 C CA . GLU A 1 97 ? -15.564 0.767 4.433 1.00 93.50 97 GLU A CA 1
ATOM 778 C C . GLU A 1 97 ? -14.744 1.691 3.529 1.00 93.50 97 GLU A C 1
ATOM 780 O O . GLU A 1 97 ? -13.688 2.194 3.907 1.00 93.50 97 GLU A O 1
ATOM 785 N N . GLY A 1 98 ? -15.197 1.867 2.288 1.00 95.38 98 GLY A N 1
ATOM 786 C CA . GLY A 1 98 ? -14.475 2.662 1.304 1.00 95.38 98 GLY A CA 1
ATOM 787 C C . GLY A 1 98 ? -13.235 1.972 0.729 1.00 95.38 98 GLY A C 1
ATOM 788 O O . GLY A 1 98 ? -12.547 2.589 -0.083 1.00 95.38 98 GLY A O 1
ATOM 789 N N . PHE A 1 99 ? -12.954 0.712 1.075 1.00 97.88 99 PHE A N 1
ATOM 790 C CA . PHE A 1 99 ? -11.858 -0.066 0.490 1.00 97.88 99 PHE A CA 1
ATOM 791 C C . PHE A 1 99 ? -12.260 -1.486 0.058 1.00 97.88 99 PHE A C 1
ATOM 793 O O . PHE A 1 99 ? -11.408 -2.244 -0.427 1.00 97.88 99 PHE A O 1
ATOM 800 N N . ARG A 1 100 ? -13.544 -1.858 0.162 1.00 96.50 100 ARG A N 1
ATOM 801 C CA . ARG A 1 100 ? -14.012 -3.240 -0.044 1.00 96.50 100 ARG A CA 1
ATOM 802 C C . ARG A 1 100 ? -13.877 -3.660 -1.496 1.00 96.50 100 ARG A C 1
ATOM 804 O O . ARG A 1 100 ? -13.228 -4.649 -1.852 1.00 96.50 100 ARG A O 1
ATOM 811 N N . THR A 1 101 ? -14.442 -2.845 -2.374 1.00 96.00 101 THR A N 1
ATOM 812 C CA . THR A 1 101 ? -14.436 -3.097 -3.813 1.00 96.00 101 THR A CA 1
ATOM 813 C C . THR A 1 101 ? -13.274 -2.386 -4.502 1.00 96.00 101 THR A C 1
ATOM 815 O O . THR A 1 101 ? -12.725 -1.406 -4.003 1.00 96.00 101 THR A O 1
ATOM 818 N N . LYS A 1 102 ? -12.881 -2.861 -5.695 1.00 94.44 102 LYS A N 1
ATOM 819 C CA . LYS A 1 102 ? -11.880 -2.148 -6.514 1.00 94.44 102 LYS A CA 1
ATOM 820 C C . LYS A 1 102 ? -12.309 -0.701 -6.756 1.00 94.44 102 LYS A C 1
ATOM 822 O O . LYS A 1 102 ? -11.488 0.188 -6.594 1.00 94.44 102 LYS A O 1
ATOM 827 N N . ARG A 1 103 ? -13.588 -0.495 -7.092 1.00 95.50 103 ARG A N 1
ATOM 828 C CA . ARG A 1 103 ? -14.179 0.823 -7.343 1.00 95.50 103 ARG A CA 1
ATOM 829 C C . ARG A 1 103 ? -14.035 1.743 -6.136 1.00 95.50 103 ARG A C 1
ATOM 831 O O . ARG A 1 103 ? -13.586 2.864 -6.301 1.00 95.50 103 ARG A O 1
ATOM 838 N N . GLU A 1 104 ? -14.358 1.255 -4.941 1.00 96.88 104 GLU A N 1
ATOM 839 C CA . GLU A 1 104 ? -14.201 2.038 -3.711 1.00 96.88 104 GLU A CA 1
ATOM 840 C C . GLU A 1 104 ? -12.750 2.446 -3.445 1.00 96.88 104 GLU A C 1
ATOM 842 O O . GLU A 1 104 ? -12.515 3.556 -2.978 1.00 96.88 104 GLU A O 1
ATOM 847 N N . ARG A 1 105 ? -11.777 1.577 -3.746 1.00 97.31 105 ARG A N 1
ATOM 848 C CA . ARG A 1 105 ? -10.354 1.868 -3.512 1.00 97.31 105 ARG A CA 1
ATOM 849 C C . ARG A 1 105 ? -9.772 2.911 -4.455 1.00 97.31 105 ARG A C 1
ATOM 851 O O . ARG A 1 105 ? -8.831 3.599 -4.074 1.00 97.31 105 ARG A O 1
ATOM 858 N N . MET A 1 106 ? -10.237 2.956 -5.699 1.00 97.81 106 MET A N 1
ATOM 859 C CA . MET A 1 106 ? -9.615 3.789 -6.724 1.00 97.81 106 MET A CA 1
ATOM 860 C C . MET A 1 106 ? -9.649 5.272 -6.349 1.00 97.81 106 MET A C 1
ATOM 862 O O . MET A 1 106 ? -10.593 5.745 -5.720 1.00 97.81 106 MET A O 1
ATOM 866 N N . GLY A 1 107 ? -8.609 6.011 -6.738 1.00 98.06 107 GLY A N 1
ATOM 867 C CA . GLY A 1 107 ? -8.510 7.431 -6.417 1.00 98.06 107 GLY A CA 1
ATOM 868 C C . GLY A 1 107 ? -8.084 7.725 -4.987 1.00 98.06 107 GLY A C 1
ATOM 869 O O . GLY A 1 107 ? -8.272 8.860 -4.562 1.00 98.06 107 GLY A O 1
ATOM 870 N N . LYS A 1 108 ? -7.532 6.750 -4.251 1.00 98.56 108 LYS A N 1
ATOM 871 C CA . LYS A 1 108 ? -7.091 6.915 -2.856 1.00 98.56 108 LYS A CA 1
ATOM 872 C C . LYS A 1 108 ? -5.614 6.606 -2.671 1.00 98.56 108 LYS A C 1
ATOM 874 O O . LYS A 1 108 ? -5.102 5.627 -3.219 1.00 98.56 108 LYS A O 1
ATOM 879 N N . VAL A 1 109 ? -4.975 7.394 -1.815 1.00 98.50 109 VAL A N 1
ATOM 880 C CA . VAL A 1 109 ? -3.697 7.059 -1.185 1.00 98.50 109 VAL A CA 1
ATOM 881 C C . VAL A 1 109 ? -3.980 6.840 0.295 1.00 98.50 109 VAL A C 1
ATOM 883 O O . VAL A 1 109 ? -4.564 7.710 0.939 1.00 98.50 109 VAL A O 1
ATOM 886 N N . ALA A 1 110 ? -3.620 5.674 0.819 1.00 98.56 110 ALA A N 1
ATOM 887 C CA . ALA A 1 110 ? -3.934 5.250 2.175 1.00 98.56 110 ALA A CA 1
ATOM 888 C C . ALA A 1 110 ? -2.666 4.891 2.951 1.00 98.56 110 ALA A C 1
ATOM 890 O O . ALA A 1 110 ? -1.792 4.213 2.429 1.00 98.56 110 ALA A O 1
ATOM 891 N N . LEU A 1 111 ? -2.602 5.298 4.211 1.00 98.69 111 LEU A N 1
ATOM 892 C CA . LEU A 1 111 ? -1.650 4.857 5.216 1.00 98.69 111 LEU A CA 1
ATOM 893 C C . LEU A 1 111 ? -2.378 3.925 6.187 1.00 98.69 111 LEU A C 1
ATOM 895 O O . LEU A 1 111 ? -3.351 4.330 6.825 1.00 98.69 111 LEU A O 1
ATOM 899 N N . VAL A 1 112 ? -1.912 2.685 6.300 1.00 98.56 112 VAL A N 1
ATOM 900 C CA . VAL A 1 112 ? -2.583 1.638 7.082 1.00 98.56 112 VAL A CA 1
ATOM 901 C C . VAL A 1 112 ? -1.710 1.207 8.247 1.00 98.56 112 VAL A C 1
ATOM 903 O O . VAL A 1 112 ? -0.588 0.750 8.051 1.00 98.56 112 VAL A O 1
ATOM 906 N N . THR A 1 113 ? -2.242 1.314 9.459 1.00 97.31 113 THR A N 1
ATOM 907 C CA . THR A 1 113 ? -1.610 0.816 10.686 1.00 97.31 113 THR A CA 1
ATOM 908 C C . THR A 1 113 ? -2.284 -0.481 11.145 1.00 97.31 113 THR A C 1
ATOM 910 O O . THR A 1 113 ? -3.121 -1.048 10.445 1.00 97.31 113 THR A O 1
ATOM 913 N N . ALA A 1 114 ? -1.937 -0.979 12.334 1.00 95.69 114 ALA A N 1
ATOM 914 C CA . ALA A 1 114 ? -2.608 -2.141 12.913 1.00 95.69 114 ALA A CA 1
ATOM 915 C C . ALA A 1 114 ? -4.091 -1.887 13.251 1.00 95.69 114 ALA A C 1
ATOM 917 O O . ALA A 1 114 ? -4.863 -2.845 13.345 1.00 95.69 114 ALA A O 1
ATOM 918 N N . THR A 1 115 ? -4.490 -0.627 13.437 1.00 96.50 115 THR A N 1
ATOM 919 C CA . THR A 1 115 ? -5.809 -0.251 13.970 1.00 96.50 115 THR A CA 1
ATOM 920 C C . THR A 1 115 ? -6.550 0.764 13.114 1.00 96.50 115 THR A C 1
ATOM 922 O O . THR A 1 115 ? -7.769 0.842 13.213 1.00 96.50 115 THR A O 1
ATOM 925 N N . THR A 1 116 ? -5.861 1.519 12.258 1.00 97.56 116 THR A N 1
ATOM 926 C CA . THR A 1 116 ? -6.462 2.631 11.511 1.00 97.56 116 THR A CA 1
ATOM 927 C C . THR A 1 116 ? -6.061 2.644 10.044 1.00 97.56 116 THR A C 1
ATOM 929 O O . THR A 1 116 ? -5.016 2.126 9.641 1.00 97.56 116 THR A O 1
ATOM 932 N N . VAL A 1 117 ? -6.913 3.275 9.242 1.00 98.25 117 VAL A N 1
ATOM 933 C CA . VAL A 1 117 ? -6.646 3.659 7.859 1.00 98.25 117 VAL A CA 1
ATOM 934 C C . VAL A 1 117 ? -6.799 5.167 7.773 1.00 98.25 117 VAL A C 1
ATOM 936 O O . VAL A 1 117 ? -7.892 5.698 7.957 1.00 98.25 117 VAL A O 1
ATOM 939 N N . ARG A 1 118 ? -5.706 5.858 7.463 1.00 98.50 118 ARG A N 1
ATOM 940 C CA . ARG A 1 118 ? -5.719 7.281 7.120 1.00 98.50 118 ARG A CA 1
ATOM 941 C C . ARG A 1 118 ? -5.623 7.402 5.612 1.00 98.50 118 ARG A C 1
ATOM 943 O O . ARG A 1 118 ? -4.786 6.736 5.018 1.00 98.50 118 ARG A O 1
ATOM 950 N N . PHE A 1 119 ? -6.444 8.215 4.961 1.00 98.56 119 PHE A N 1
ATOM 951 C CA . PHE A 1 119 ? -6.389 8.340 3.503 1.00 98.56 119 PHE A CA 1
ATOM 952 C C . PHE A 1 119 ? -6.791 9.724 3.013 1.00 98.56 119 PHE A C 1
ATOM 954 O O . PHE A 1 119 ? -7.510 10.450 3.688 1.00 98.56 119 PHE A O 1
ATOM 961 N N . TYR A 1 120 ? -6.335 10.073 1.817 1.00 98.38 120 TYR A N 1
ATOM 962 C CA . TYR A 1 120 ? -6.841 11.203 1.039 1.00 98.38 120 TYR A CA 1
ATOM 963 C C . TYR A 1 120 ? -7.184 10.718 -0.372 1.00 98.38 120 TYR A C 1
ATOM 965 O O . TYR A 1 120 ? -6.680 9.683 -0.829 1.00 98.38 120 TYR A O 1
ATOM 973 N N . ALA A 1 121 ? -8.080 11.434 -1.048 1.00 98.00 121 ALA A N 1
ATOM 974 C CA . ALA A 1 121 ? -8.653 11.008 -2.319 1.00 98.00 121 ALA A CA 1
ATOM 975 C C . ALA A 1 121 ? -8.797 12.157 -3.326 1.00 98.00 121 ALA A C 1
ATOM 977 O O . ALA A 1 121 ? -8.765 13.324 -2.948 1.00 98.00 121 ALA A O 1
ATOM 978 N N . VAL A 1 122 ? -9.012 11.820 -4.606 1.00 96.31 122 VAL A N 1
ATOM 979 C CA . VAL A 1 122 ? -9.182 12.791 -5.716 1.00 96.31 122 VAL A CA 1
ATOM 980 C C . VAL A 1 122 ? -10.197 13.891 -5.387 1.00 96.31 122 VAL A C 1
ATOM 982 O O . VAL A 1 122 ? -9.922 15.062 -5.613 1.00 96.31 122 VAL A O 1
ATOM 985 N N . HIS A 1 123 ? -11.339 13.518 -4.809 1.00 91.44 123 HIS A N 1
ATOM 986 C CA . HIS A 1 123 ? -12.431 14.444 -4.470 1.00 91.44 123 HIS A CA 1
ATOM 987 C C . HIS A 1 123 ? -12.485 14.789 -2.977 1.00 91.44 123 HIS A C 1
ATOM 989 O O . HIS A 1 123 ? -13.445 15.390 -2.508 1.00 91.44 123 HIS A O 1
ATOM 995 N N . GLN A 1 124 ? -11.476 14.370 -2.212 1.00 93.00 124 GLN A N 1
ATOM 996 C CA . GLN A 1 124 ? -11.404 14.574 -0.768 1.00 93.00 124 GLN A CA 1
ATOM 997 C C . GLN A 1 124 ? -9.934 14.749 -0.356 1.00 93.00 124 GLN A C 1
ATOM 999 O O . GLN A 1 124 ? -9.293 13.801 0.108 1.00 93.00 124 GLN A O 1
ATOM 1004 N N . PRO A 1 125 ? -9.364 15.946 -0.586 1.00 89.44 125 PRO A N 1
ATOM 1005 C CA . PRO A 1 125 ? -7.938 16.192 -0.384 1.00 89.44 125 PRO A CA 1
ATOM 1006 C C . PRO A 1 125 ? -7.546 16.254 1.100 1.00 89.44 125 PRO A C 1
ATOM 1008 O O . PRO A 1 125 ? -6.377 16.067 1.435 1.00 89.44 125 PRO A O 1
ATOM 1011 N N . SER A 1 126 ? -8.505 16.501 1.999 1.00 95.62 126 SER A N 1
ATOM 1012 C CA . SER A 1 126 ? -8.282 16.421 3.441 1.00 95.62 126 SER A CA 1
ATOM 1013 C C . SER A 1 126 ? -8.127 14.967 3.883 1.00 95.62 126 SER A C 1
ATOM 1015 O O . SER A 1 126 ? -8.882 14.086 3.468 1.00 95.62 126 SER A O 1
ATOM 1017 N N . VAL A 1 127 ? -7.151 14.723 4.760 1.00 97.81 127 VAL A N 1
ATOM 1018 C CA . VAL A 1 127 ? -6.928 13.389 5.322 1.00 97.81 127 VAL A CA 1
ATOM 1019 C C . VAL A 1 127 ? -8.142 12.984 6.150 1.00 97.81 127 VAL A C 1
ATOM 1021 O O . VAL A 1 127 ? -8.502 13.663 7.107 1.00 97.81 127 VAL A O 1
ATOM 1024 N N . GLN A 1 128 ? -8.734 11.860 5.775 1.00 97.69 128 GLN A N 1
ATOM 1025 C CA . GLN A 1 128 ? -9.749 11.145 6.529 1.00 97.69 128 GLN A CA 1
ATOM 1026 C C . GLN A 1 128 ? -9.095 10.038 7.349 1.00 97.69 128 GLN A C 1
ATOM 1028 O O . GLN A 1 128 ? -8.021 9.542 6.995 1.00 97.69 128 GLN A O 1
ATOM 1033 N N . GLU A 1 129 ? -9.762 9.617 8.415 1.00 97.50 129 GLU A N 1
ATOM 1034 C CA . GLU A 1 129 ? -9.336 8.503 9.251 1.00 97.50 129 GLU A CA 1
ATOM 1035 C C . GLU A 1 129 ? -10.531 7.615 9.583 1.00 97.50 129 GLU A C 1
ATOM 1037 O O . GLU A 1 129 ? -11.612 8.106 9.900 1.00 97.50 129 GLU A O 1
ATOM 1042 N N . LEU A 1 130 ? -10.335 6.304 9.480 1.00 96.19 130 LEU A N 1
ATOM 1043 C CA . LEU A 1 130 ? -11.325 5.299 9.848 1.00 96.19 130 LEU A CA 1
ATOM 1044 C C . LEU A 1 130 ? -10.650 4.103 10.533 1.00 96.19 130 LEU A C 1
ATOM 1046 O O . LEU A 1 130 ? -9.460 3.855 10.302 1.00 96.19 130 LEU A O 1
ATOM 1050 N N . PRO A 1 131 ? -11.375 3.346 11.372 1.00 96.81 131 PRO A N 1
ATOM 1051 C CA . PRO A 1 131 ? -10.845 2.127 11.965 1.00 96.81 131 PRO A CA 1
ATOM 1052 C C . PRO A 1 131 ? -10.588 1.063 10.891 1.00 96.81 131 PRO A C 1
ATOM 1054 O O . PRO A 1 131 ? -11.378 0.864 9.966 1.00 96.81 131 PRO A O 1
ATOM 1057 N N . LEU A 1 132 ? -9.478 0.343 11.025 1.00 96.12 132 LEU A N 1
ATOM 1058 C CA . LEU A 1 132 ? -9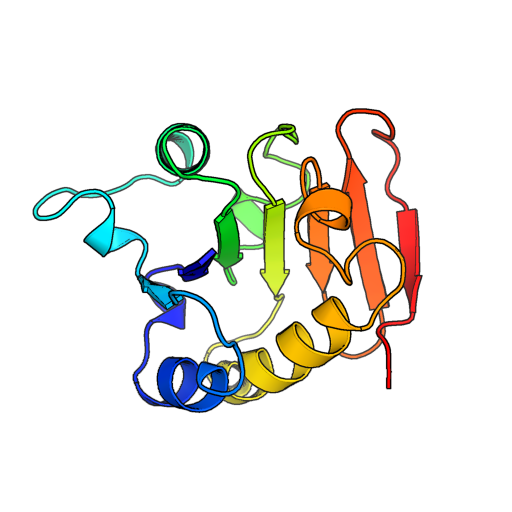.214 -0.841 10.220 1.00 96.12 132 LEU A CA 1
ATOM 1059 C C . LEU A 1 132 ? -10.162 -1.959 10.671 1.00 96.12 132 LEU A C 1
ATOM 1061 O O . LEU A 1 132 ? -10.264 -2.221 11.867 1.00 96.12 132 LEU A O 1
ATOM 1065 N N . ALA A 1 133 ? -10.815 -2.638 9.722 1.00 93.50 133 ALA A N 1
ATOM 1066 C CA . ALA A 1 133 ? -11.724 -3.745 10.031 1.00 93.50 133 ALA A CA 1
ATOM 1067 C C . ALA A 1 133 ? -11.048 -4.807 10.913 1.00 93.50 133 ALA A C 1
ATOM 1069 O O . ALA A 1 133 ? -9.832 -4.988 10.828 1.00 93.50 133 ALA A O 1
ATOM 1070 N N . GLU A 1 134 ? -11.816 -5.516 11.734 1.00 84.62 134 GLU A N 1
ATOM 1071 C CA . GLU A 1 134 ? -11.303 -6.602 12.582 1.00 84.62 134 GLU A CA 1
ATOM 1072 C C . GLU A 1 134 ? -10.771 -7.802 11.770 1.00 84.62 134 GLU A C 1
ATOM 1074 O O . GLU A 1 134 ? -11.363 -8.191 10.727 1.00 84.62 134 GLU A O 1
#

Foldseek 3Di:
DEEEEPLLPDPLLVVLQVVDPDDYYYPCVLPPPDDDDLVCSVVSQLPDALYEYEEQPCPSAPVNDQFAQRYAYEHEVDDSVCSSCVSVQVVLQCVDPLNVDSNSRHQKYWYTYPFKIWIAGNVRRDIDMDTRHD

pLDDT: mean 94.28, std 4.65, range [76.31, 98.69]

Radius of gyration: 13.49 Å; chains: 1; bounding box: 31×33×32 Å

Secondary structure (DSSP, 8-state):
-EEE-GGG--HHHHHHTTT-SS-EEEGGGGSTTS---GGGHHHHHHTSSS-EEEES-HHHHTTTSPP-TT-EEEE----GGGGGGHHHHHHHHTTSTTTSSHHHHTTEEEEE-SSEEEEEETTEEEEEEEEPP-